Protein AF-Q1T6Y1-F1 (afdb_monomer_lite)

Organism: Streptococcus criceti (NCBI:txid1333)

Foldseek 3Di:
DDDPPPVPDPPVVVPVLVVLLVVLVVCCVPPPDPCVVPPPCCVVDPDHPSRVSSLVVVCVVVVNPDPVVSVVVVVVDPPD

Radius of gyration: 15.44 Å; chains: 1; bounding box: 31×26×47 Å

Structure (mmCIF, N/CA/C/O backbone):
data_AF-Q1T6Y1-F1
#
_entry.id   AF-Q1T6Y1-F1
#
loop_
_atom_site.group_PDB
_atom_site.id
_atom_site.type_symbol
_atom_site.label_atom_id
_atom_site.label_alt_id
_atom_site.label_comp_id
_atom_site.label_asym_id
_atom_site.label_entity_id
_atom_site.label_seq_id
_atom_site.pdbx_PDB_ins_code
_atom_site.Cartn_x
_atom_site.Cartn_y
_atom_site.Cartn_z
_atom_site.occupancy
_atom_site.B_iso_or_equiv
_atom_site.auth_seq_id
_atom_site.auth_comp_id
_atom_site.auth_asym_id
_atom_site.auth_atom_id
_atom_site.pdbx_PDB_model_num
ATOM 1 N N . MET A 1 1 ? -13.287 15.828 29.577 1.00 36.72 1 MET A N 1
ATOM 2 C CA . MET A 1 1 ? -12.419 15.205 28.557 1.00 36.72 1 MET A CA 1
ATOM 3 C C . MET A 1 1 ? -12.953 13.810 28.287 1.00 36.72 1 MET A C 1
ATOM 5 O O . MET A 1 1 ? -12.738 12.915 29.090 1.00 36.72 1 MET A O 1
ATOM 9 N N . SER A 1 2 ? -13.755 13.645 27.239 1.00 40.81 2 SER A N 1
ATOM 10 C CA . SER A 1 2 ? -14.291 12.342 26.847 1.00 40.81 2 SER A CA 1
ATOM 11 C C . SER A 1 2 ? -13.199 11.567 26.116 1.00 40.81 2 SER A C 1
ATOM 13 O O . SER A 1 2 ? -12.807 11.917 25.004 1.00 40.81 2 SER A O 1
ATOM 15 N N . HIS A 1 3 ? -12.684 10.527 26.768 1.00 48.31 3 HIS A N 1
ATOM 16 C CA . HIS A 1 3 ? -11.890 9.497 26.117 1.00 48.31 3 HIS A CA 1
ATOM 17 C C . HIS A 1 3 ? -12.725 8.945 24.963 1.00 48.31 3 HIS A C 1
ATOM 19 O O . HIS A 1 3 ? -13.758 8.318 25.190 1.00 48.31 3 HIS A O 1
ATOM 25 N N . LEU A 1 4 ? -12.305 9.229 23.729 1.00 45.62 4 LEU A N 1
ATOM 26 C CA . LEU A 1 4 ? -12.795 8.557 22.535 1.00 45.62 4 LEU A CA 1
ATOM 27 C C . LEU A 1 4 ? -12.451 7.073 22.689 1.00 45.62 4 LEU A C 1
ATOM 29 O O . LEU A 1 4 ? -11.408 6.611 22.234 1.00 45.62 4 LEU A O 1
ATOM 33 N N . GLN A 1 5 ? -13.318 6.333 23.375 1.00 45.66 5 GLN A N 1
ATOM 34 C CA . GLN A 1 5 ? -13.364 4.883 23.328 1.00 45.66 5 GLN A CA 1
ATOM 35 C C . GLN A 1 5 ? -13.826 4.505 21.921 1.00 45.66 5 GLN A C 1
ATOM 37 O O . GLN A 1 5 ? -14.977 4.161 21.673 1.00 45.66 5 GLN A O 1
ATOM 42 N N . TYR A 1 6 ? -12.910 4.622 20.961 1.00 47.25 6 TYR A N 1
ATOM 43 C CA . TYR A 1 6 ? -13.042 4.004 19.655 1.00 47.25 6 TYR A CA 1
ATOM 44 C C . TYR A 1 6 ? -12.765 2.505 19.825 1.00 47.25 6 TYR A C 1
ATOM 46 O O . TYR A 1 6 ? -11.703 1.997 19.482 1.00 47.25 6 TYR A O 1
ATOM 54 N N . THR A 1 7 ? -13.711 1.792 20.428 1.00 50.66 7 THR A N 1
ATOM 55 C CA . THR A 1 7 ? -13.655 0.335 20.633 1.00 50.66 7 THR A CA 1
ATOM 56 C C . THR A 1 7 ? -14.440 -0.433 19.569 1.00 50.66 7 THR A C 1
ATOM 58 O O . THR A 1 7 ? -14.538 -1.652 19.632 1.00 50.66 7 THR A O 1
ATOM 61 N N . ALA A 1 8 ? -14.964 0.243 18.543 1.00 46.41 8 ALA A N 1
ATOM 62 C CA . ALA A 1 8 ? -15.906 -0.371 17.611 1.00 46.41 8 ALA A CA 1
ATOM 63 C C . ALA A 1 8 ? -15.280 -1.169 16.448 1.00 46.41 8 ALA A C 1
ATOM 65 O O . ALA A 1 8 ? -16.021 -1.865 15.761 1.00 46.41 8 ALA A O 1
ATOM 66 N N . LYS A 1 9 ? -13.969 -1.077 16.152 1.00 45.97 9 LYS A N 1
ATOM 67 C CA . LYS A 1 9 ? -13.434 -1.645 14.888 1.00 45.97 9 LYS A CA 1
ATOM 68 C C . LYS A 1 9 ? 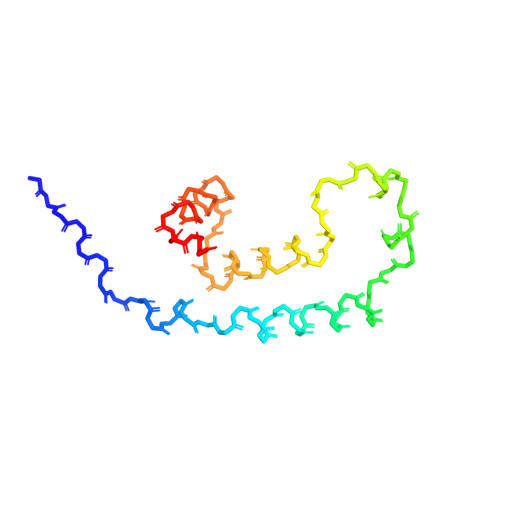-12.023 -2.243 14.910 1.00 45.97 9 LYS A C 1
ATOM 70 O O . LYS A 1 9 ? -11.485 -2.476 13.832 1.00 45.97 9 LYS A O 1
ATOM 75 N N . SER A 1 10 ? -11.401 -2.541 16.054 1.00 48.34 10 SER A N 1
ATOM 76 C CA . SER A 1 10 ? -10.055 -3.158 16.017 1.00 48.34 10 SER A CA 1
ATOM 77 C C . SER A 1 10 ? -10.055 -4.500 15.263 1.00 48.34 10 SER A C 1
ATOM 79 O O . SER A 1 10 ? -9.158 -4.746 14.466 1.00 48.34 10 SER A O 1
ATOM 81 N N . HIS A 1 11 ? -11.111 -5.309 15.402 1.00 49.47 11 HIS A N 1
ATOM 82 C CA . HIS A 1 11 ? -11.261 -6.597 14.710 1.00 49.47 11 HIS A CA 1
ATOM 83 C C . HIS A 1 11 ? -11.576 -6.477 13.208 1.00 49.47 11 HIS A C 1
ATOM 85 O O . HIS A 1 11 ? -11.188 -7.341 12.431 1.00 49.47 11 HIS A O 1
ATOM 91 N N . HIS A 1 12 ? -12.224 -5.392 12.772 1.00 46.75 12 HIS A N 1
ATOM 92 C CA . HIS A 1 12 ? -12.428 -5.110 11.342 1.00 46.75 12 HIS A CA 1
ATOM 93 C C . HIS A 1 12 ? -11.173 -4.509 10.686 1.00 46.75 12 HIS A C 1
ATOM 95 O O . HIS A 1 12 ? -10.962 -4.667 9.488 1.00 46.75 12 HIS A O 1
ATOM 101 N N . LEU A 1 13 ? -10.327 -3.837 11.473 1.00 50.06 13 LEU A N 1
ATOM 102 C CA . LEU A 1 13 ? -9.020 -3.308 11.065 1.00 50.06 13 LEU A CA 1
ATOM 103 C C . LEU A 1 13 ? -7.893 -4.351 11.153 1.00 50.06 13 LEU A C 1
ATOM 105 O O . LEU A 1 13 ? -6.875 -4.191 10.488 1.00 50.06 13 LEU A O 1
ATOM 109 N N . GLN A 1 14 ? -8.109 -5.461 11.869 1.00 51.06 14 GLN A N 1
ATOM 110 C CA . GLN A 1 14 ? -7.372 -6.728 11.723 1.00 51.06 14 GLN A CA 1
ATOM 111 C C . GLN A 1 14 ? -7.668 -7.427 10.383 1.00 51.06 14 GLN A C 1
ATOM 113 O O . GLN A 1 14 ? -7.433 -8.627 10.230 1.00 51.06 14 GLN A O 1
ATOM 118 N N . TRP A 1 15 ? -8.174 -6.696 9.387 1.00 56.81 15 TRP A N 1
ATOM 119 C CA . TRP A 1 15 ? -8.099 -7.128 8.004 1.00 56.81 15 TRP A CA 1
ATOM 120 C C . TRP A 1 15 ? -6.673 -7.595 7.746 1.00 56.81 15 TRP A C 1
ATOM 122 O O . TRP A 1 15 ? -5.710 -6.902 8.078 1.00 56.81 15 TRP A O 1
ATOM 132 N N . ASN A 1 16 ? -6.535 -8.813 7.235 1.00 73.00 16 ASN A N 1
ATOM 133 C CA . ASN A 1 16 ? -5.247 -9.463 7.112 1.00 73.00 16 ASN A CA 1
ATOM 134 C C . ASN A 1 16 ? -4.396 -8.690 6.093 1.00 73.00 16 ASN A C 1
ATOM 136 O O . ASN A 1 16 ? -4.424 -8.976 4.898 1.00 73.00 16 ASN A O 1
ATOM 140 N N . LEU A 1 17 ? -3.654 -7.681 6.559 1.00 77.31 17 LEU A N 1
ATOM 141 C CA . LEU A 1 17 ? -2.844 -6.792 5.727 1.00 77.31 17 LEU A CA 1
ATOM 142 C C . LEU A 1 17 ? -1.864 -7.604 4.872 1.00 77.31 17 LEU A C 1
ATOM 144 O O . LEU A 1 17 ? -1.540 -7.209 3.757 1.00 77.31 17 LEU A O 1
ATOM 148 N N . LYS A 1 18 ? -1.455 -8.787 5.352 1.00 83.75 18 LYS A N 1
ATOM 149 C CA . LYS A 1 18 ? -0.659 -9.745 4.578 1.00 83.75 18 LYS A CA 1
ATOM 150 C C . LYS A 1 18 ? -1.435 -10.307 3.383 1.00 83.75 18 LYS A C 1
ATOM 152 O O . LYS A 1 18 ? -0.874 -10.386 2.295 1.00 83.75 18 LYS A O 1
ATOM 157 N N . GLN A 1 19 ? -2.708 -10.674 3.548 1.00 85.62 19 GLN A N 1
ATOM 158 C CA . GLN A 1 19 ? -3.566 -11.096 2.432 1.00 85.62 19 GLN A CA 1
ATOM 159 C C . GLN A 1 19 ? -3.832 -9.947 1.460 1.00 85.62 19 GLN A C 1
ATOM 161 O O . GLN A 1 19 ? -3.684 -10.148 0.258 1.00 85.62 19 GLN A O 1
ATOM 166 N N . LEU A 1 20 ? -4.150 -8.749 1.963 1.00 86.81 20 LEU A N 1
ATOM 167 C CA . LEU A 1 20 ? -4.340 -7.571 1.113 1.00 86.81 20 LEU A CA 1
ATOM 168 C C . LEU A 1 20 ? -3.071 -7.279 0.307 1.00 86.81 20 LEU A C 1
ATOM 170 O O . LEU A 1 20 ? -3.129 -7.145 -0.907 1.00 86.81 20 LEU A O 1
ATOM 174 N N . SER A 1 21 ? -1.911 -7.281 0.965 1.00 89.44 21 SER A N 1
ATOM 175 C CA . SER A 1 21 ? -0.611 -7.116 0.313 1.00 89.44 21 SER A CA 1
ATOM 176 C C . SER A 1 21 ? -0.369 -8.173 -0.766 1.00 89.44 21 SER A C 1
ATOM 178 O O . SER A 1 21 ? 0.031 -7.831 -1.877 1.00 89.44 21 SER A O 1
ATOM 180 N N . LYS A 1 22 ? -0.698 -9.445 -0.499 1.00 92.06 22 LYS A N 1
ATOM 181 C CA . LYS A 1 22 ? -0.578 -10.531 -1.483 1.00 92.06 22 LYS A CA 1
ATOM 182 C C . LYS A 1 22 ? -1.478 -10.312 -2.705 1.00 92.06 22 LYS A C 1
ATOM 184 O O . LYS A 1 22 ? -1.018 -10.491 -3.830 1.00 92.06 22 LYS A O 1
ATOM 189 N N . ILE A 1 23 ? -2.728 -9.899 -2.495 1.00 91.31 23 ILE A N 1
ATOM 190 C CA . ILE A 1 23 ? -3.673 -9.595 -3.580 1.00 91.31 23 ILE A CA 1
ATOM 191 C C . ILE A 1 23 ? -3.181 -8.386 -4.382 1.00 91.31 23 ILE A C 1
ATOM 193 O O . ILE A 1 23 ? -3.065 -8.473 -5.601 1.00 91.31 23 ILE A O 1
ATOM 197 N N . CYS A 1 24 ? -2.815 -7.289 -3.717 1.00 92.12 24 CYS A N 1
ATOM 198 C CA . CYS A 1 24 ? -2.296 -6.087 -4.371 1.00 92.12 24 CYS A CA 1
ATOM 199 C C . CYS A 1 24 ? -1.015 -6.366 -5.159 1.00 92.12 24 CYS A C 1
ATOM 201 O O . CYS A 1 24 ? -0.841 -5.829 -6.249 1.00 92.12 24 CYS A O 1
ATOM 203 N N . HIS A 1 25 ? -0.131 -7.223 -4.645 1.00 92.94 25 HIS A N 1
ATOM 204 C CA . HIS A 1 25 ? 1.069 -7.646 -5.357 1.00 92.94 25 HIS A CA 1
ATOM 205 C C . HIS A 1 25 ? 0.712 -8.373 -6.657 1.00 92.94 25 HIS A C 1
ATOM 207 O O . HIS A 1 25 ? 1.277 -8.052 -7.702 1.00 92.94 25 HIS A O 1
ATOM 213 N N . GLN A 1 26 ? -0.237 -9.314 -6.604 1.00 94.31 26 GLN A N 1
ATOM 214 C CA . GLN A 1 26 ? -0.694 -10.053 -7.779 1.00 94.31 26 GLN A CA 1
ATOM 215 C C . GLN A 1 26 ? -1.358 -9.119 -8.798 1.00 94.31 26 GLN A C 1
ATOM 217 O O . GLN A 1 26 ? -0.975 -9.110 -9.963 1.00 94.31 26 GLN A O 1
ATOM 222 N N . LEU A 1 27 ? -2.265 -8.246 -8.349 1.00 92.25 27 LEU A N 1
ATOM 223 C CA . LEU A 1 27 ? -2.926 -7.268 -9.216 1.00 92.25 27 LEU A CA 1
ATOM 224 C C . LEU A 1 27 ? -1.924 -6.306 -9.867 1.00 92.25 27 LEU A C 1
ATOM 226 O O . LEU A 1 27 ? -1.991 -6.055 -11.068 1.00 92.25 27 LEU A O 1
ATOM 230 N N . TYR A 1 28 ? -0.958 -5.797 -9.100 1.00 93.38 28 TYR A N 1
ATOM 231 C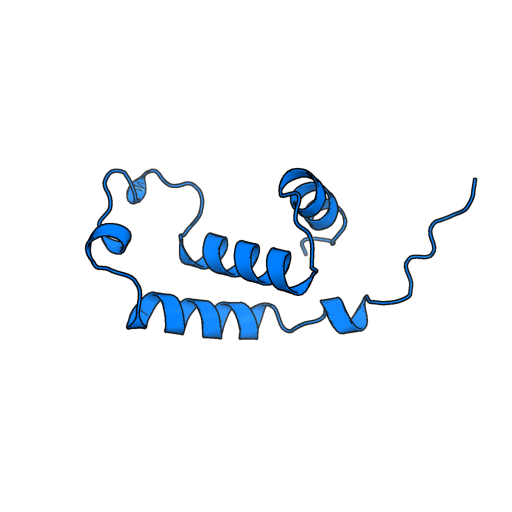 CA . TYR A 1 28 ? 0.097 -4.942 -9.637 1.00 93.38 28 TYR A CA 1
ATOM 232 C C . TYR A 1 28 ? 0.961 -5.692 -10.656 1.00 93.38 28 TYR A C 1
ATOM 234 O O . TYR A 1 28 ? 1.329 -5.147 -11.695 1.00 93.38 28 TYR A O 1
ATOM 242 N N . ARG A 1 29 ? 1.287 -6.960 -10.397 1.00 92.94 29 ARG A N 1
ATOM 243 C CA . ARG A 1 29 ? 2.071 -7.773 -11.326 1.00 92.94 29 ARG A CA 1
ATOM 244 C C . ARG A 1 29 ? 1.331 -7.991 -12.645 1.00 92.94 29 ARG A C 1
ATOM 246 O O . ARG A 1 29 ? 1.948 -7.796 -13.693 1.00 92.94 29 ARG A O 1
ATOM 253 N N . ASP A 1 30 ? 0.056 -8.346 -12.582 1.00 94.69 30 ASP A N 1
ATOM 254 C CA . ASP A 1 30 ? -0.712 -8.792 -13.746 1.00 94.69 30 ASP A CA 1
ATOM 255 C C . ASP A 1 30 ? -1.229 -7.622 -14.590 1.00 94.69 30 ASP A C 1
ATOM 257 O O . ASP A 1 30 ? -1.211 -7.697 -15.816 1.00 94.69 30 ASP A O 1
ATOM 261 N N . TYR A 1 31 ? -1.623 -6.516 -13.952 1.00 93.19 31 TYR A N 1
ATOM 262 C CA . TYR A 1 31 ? -2.337 -5.426 -14.627 1.00 93.19 31 TYR A CA 1
ATOM 263 C C . TYR A 1 31 ? -1.564 -4.108 -14.718 1.00 93.19 31 TYR A C 1
ATOM 265 O O . TYR A 1 31 ? -1.982 -3.220 -15.460 1.00 93.19 31 TYR A O 1
ATOM 273 N N . CYS A 1 32 ? -0.455 -3.928 -13.987 1.00 92.56 32 CYS A N 1
ATOM 274 C CA . CYS A 1 32 ? 0.244 -2.643 -14.020 1.00 92.56 32 CYS A CA 1
ATOM 275 C C . CYS A 1 32 ? 0.877 -2.381 -15.406 1.00 92.56 32 CYS A C 1
ATOM 277 O O . CYS A 1 32 ? 1.671 -3.211 -15.876 1.00 92.56 32 CYS A O 1
ATOM 279 N N . PRO A 1 33 ? 0.580 -1.228 -16.041 1.00 93.31 33 PRO A N 1
ATOM 280 C CA . PRO A 1 33 ? 1.139 -0.862 -17.337 1.00 93.31 33 PRO A CA 1
ATOM 281 C C . PRO A 1 33 ? 2.669 -0.811 -17.328 1.00 93.31 33 PRO A C 1
ATOM 283 O O . PRO A 1 33 ? 3.291 -0.365 -16.360 1.00 93.31 33 PRO A O 1
ATOM 286 N N . TYR A 1 34 ? 3.286 -1.185 -18.451 1.00 91.50 34 TYR A N 1
ATOM 287 C CA . TYR A 1 34 ? 4.746 -1.176 -18.602 1.00 91.50 34 TYR A CA 1
ATOM 288 C C . TYR A 1 34 ? 5.357 0.210 -18.340 1.00 91.50 34 TYR A C 1
ATOM 290 O O . TYR A 1 34 ? 6.372 0.327 -17.656 1.00 91.50 34 TYR A O 1
ATOM 298 N N . SER A 1 35 ? 4.694 1.272 -18.805 1.00 90.38 35 SER A N 1
ATOM 299 C CA . SER A 1 35 ? 5.110 2.661 -18.574 1.00 90.38 35 SER A CA 1
ATOM 300 C C . SER A 1 35 ? 5.200 3.026 -17.091 1.00 90.38 35 SER A C 1
ATOM 302 O O . SER A 1 35 ? 6.036 3.841 -16.710 1.00 90.38 35 SER A O 1
ATOM 304 N N . PHE A 1 36 ? 4.373 2.409 -16.244 1.00 87.75 36 PHE A N 1
ATOM 305 C CA . PHE A 1 36 ? 4.381 2.650 -14.808 1.00 87.75 36 PHE A CA 1
ATOM 306 C C . PHE A 1 36 ? 5.431 1.787 -14.095 1.00 87.75 36 PHE A C 1
ATOM 308 O O . PHE A 1 36 ? 6.165 2.305 -13.252 1.00 87.75 36 PHE A O 1
ATOM 315 N N . LYS A 1 37 ? 5.574 0.512 -14.498 1.00 87.88 37 LYS A N 1
ATOM 316 C CA . LYS A 1 37 ? 6.617 -0.404 -13.994 1.00 87.88 37 LYS A CA 1
ATOM 317 C C . LYS A 1 37 ? 8.038 0.085 -14.278 1.00 87.88 37 LYS A C 1
ATOM 319 O O . LYS A 1 37 ? 8.936 -0.172 -13.485 1.00 87.88 37 LYS A O 1
ATOM 324 N N . HIS A 1 38 ? 8.237 0.787 -15.390 1.00 89.00 38 HIS A N 1
ATOM 325 C CA . HIS A 1 38 ? 9.545 1.277 -15.832 1.00 89.00 38 HIS A CA 1
ATOM 326 C C . HIS A 1 38 ? 9.609 2.804 -15.869 1.00 89.00 38 HIS A C 1
ATOM 328 O O . HIS A 1 38 ? 10.352 3.379 -16.666 1.00 89.00 38 HIS A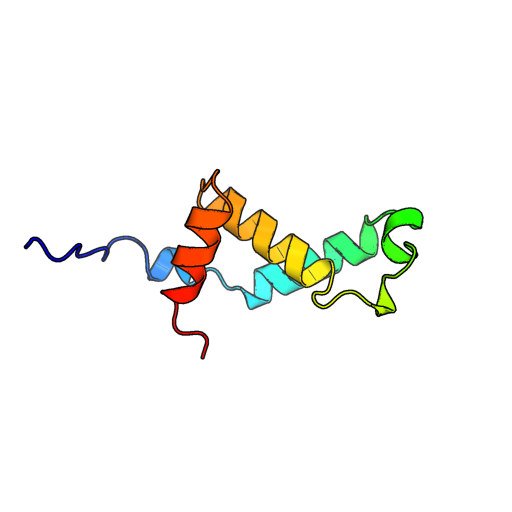 O 1
ATOM 334 N N . ARG A 1 39 ? 8.819 3.477 -15.020 1.00 91.12 39 ARG A N 1
ATOM 335 C CA . ARG A 1 39 ? 8.838 4.938 -14.972 1.00 91.12 39 ARG A CA 1
ATOM 336 C C . ARG A 1 39 ? 10.225 5.455 -14.600 1.00 91.12 39 ARG A C 1
ATOM 338 O O . ARG A 1 39 ? 10.965 4.838 -13.826 1.00 91.12 39 ARG A O 1
ATOM 345 N N . HIS A 1 40 ? 10.540 6.640 -15.107 1.00 92.50 40 HIS A N 1
ATOM 346 C CA . HIS A 1 40 ? 11.770 7.331 -14.755 1.00 92.50 40 HIS A CA 1
ATOM 347 C C . HIS A 1 40 ? 11.855 7.535 -13.232 1.00 92.50 40 HIS A C 1
ATOM 349 O O . HIS A 1 40 ? 10.844 7.799 -12.578 1.00 92.50 40 HIS A O 1
ATOM 355 N N . ASN A 1 41 ? 13.058 7.410 -12.667 1.00 90.75 41 ASN A N 1
ATOM 356 C CA . ASN A 1 41 ? 13.330 7.544 -11.231 1.00 90.75 41 ASN A CA 1
ATOM 357 C C . ASN A 1 41 ? 12.647 6.514 -10.313 1.00 90.75 41 ASN A C 1
ATOM 359 O O . ASN A 1 41 ? 12.589 6.739 -9.104 1.00 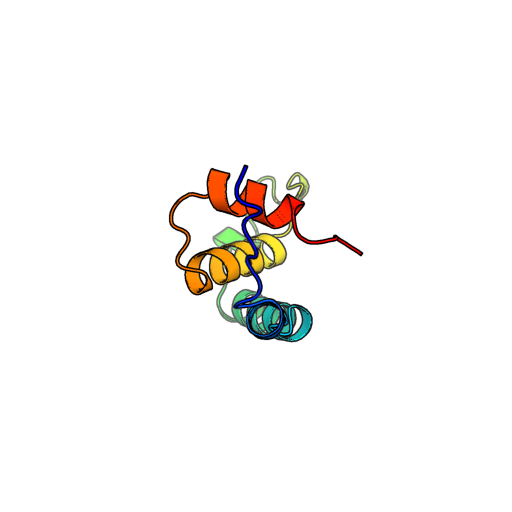90.75 41 ASN A O 1
ATOM 363 N N . ILE A 1 42 ? 12.163 5.375 -10.823 1.00 89.75 42 ILE A N 1
ATOM 364 C CA . ILE A 1 42 ? 11.583 4.335 -9.956 1.00 89.75 42 ILE A CA 1
ATOM 365 C C . ILE A 1 42 ? 12.568 3.858 -8.875 1.00 89.75 42 ILE A C 1
ATOM 367 O O . ILE A 1 42 ? 12.170 3.651 -7.732 1.00 89.75 42 ILE A O 1
ATOM 371 N N . SER A 1 43 ? 13.862 3.791 -9.201 1.00 89.94 43 SER A N 1
ATOM 372 C CA . SER A 1 43 ? 14.943 3.454 -8.265 1.00 89.94 43 SER A CA 1
ATOM 373 C C . SER A 1 43 ? 15.177 4.505 -7.175 1.00 89.94 43 SER A C 1
ATOM 375 O O . SER A 1 43 ? 15.759 4.184 -6.144 1.00 89.94 43 SER A O 1
ATOM 377 N N . LEU A 1 44 ? 14.718 5.745 -7.373 1.00 93.19 44 LEU A N 1
ATOM 378 C CA . LEU A 1 44 ? 14.804 6.824 -6.383 1.00 93.19 44 LEU A CA 1
ATOM 379 C C . LEU A 1 44 ? 13.567 6.881 -5.472 1.00 93.19 44 LEU A C 1
ATOM 381 O O . LEU A 1 44 ? 13.513 7.692 -4.545 1.00 93.19 44 LEU A O 1
ATOM 385 N N . SER A 1 45 ? 12.551 6.051 -5.730 1.00 89.81 45 SER A N 1
ATOM 386 C CA . SER A 1 45 ? 11.333 6.027 -4.927 1.00 89.81 45 SER A CA 1
ATOM 387 C C . SER A 1 45 ? 11.608 5.455 -3.537 1.00 89.81 45 SER A C 1
ATOM 389 O O . SER A 1 45 ? 12.119 4.347 -3.397 1.00 89.81 45 SER A O 1
ATOM 391 N N . LYS A 1 46 ? 11.199 6.178 -2.489 1.00 90.81 46 LYS A N 1
ATOM 392 C CA . LYS A 1 46 ? 11.305 5.709 -1.093 1.00 90.81 46 LYS A CA 1
ATOM 393 C C . LYS A 1 46 ? 10.294 4.617 -0.739 1.00 90.81 46 LYS A C 1
ATOM 395 O O . LYS A 1 46 ? 10.445 3.943 0.272 1.00 90.81 46 LYS A O 1
ATOM 400 N N . VAL A 1 47 ? 9.232 4.492 -1.532 1.00 88.44 47 VAL A N 1
ATOM 401 C CA . VAL A 1 47 ? 8.119 3.566 -1.305 1.00 88.44 47 VAL A CA 1
ATOM 402 C C . VAL A 1 47 ? 7.842 2.817 -2.600 1.00 88.44 47 VAL A C 1
ATOM 404 O O . VAL A 1 47 ? 7.817 3.415 -3.678 1.00 88.44 47 VAL A O 1
ATOM 407 N N . SER A 1 48 ? 7.641 1.504 -2.498 1.00 90.00 48 SER A N 1
ATOM 408 C CA . SER A 1 48 ? 7.276 0.686 -3.653 1.00 90.00 48 SER A CA 1
ATOM 409 C C . SER A 1 48 ? 5.844 0.977 -4.106 1.00 90.00 48 SER A C 1
ATOM 411 O O . SER A 1 48 ? 4.968 1.280 -3.293 1.00 90.00 48 SER A O 1
ATOM 413 N N . ASP A 1 49 ? 5.575 0.811 -5.398 1.00 90.44 49 ASP A N 1
ATOM 414 C CA . ASP A 1 49 ? 4.228 0.999 -5.950 1.00 90.44 49 ASP A CA 1
ATOM 415 C C . ASP A 1 49 ? 3.203 0.052 -5.340 1.00 90.44 49 ASP A C 1
ATOM 417 O O . ASP A 1 49 ? 2.055 0.422 -5.120 1.00 90.44 49 ASP A O 1
ATOM 421 N N . GLN A 1 50 ? 3.640 -1.162 -5.013 1.00 90.38 50 GLN A N 1
ATOM 422 C CA . GLN A 1 50 ? 2.812 -2.164 -4.357 1.00 90.38 50 GLN A CA 1
ATOM 423 C C . GLN A 1 50 ? 2.410 -1.705 -2.955 1.00 90.38 50 GLN A C 1
ATOM 425 O O . GLN A 1 50 ? 1.235 -1.765 -2.602 1.00 90.38 50 GLN A O 1
ATOM 430 N N . SER A 1 51 ? 3.363 -1.193 -2.170 1.00 89.62 51 SER A N 1
ATOM 431 C CA . SER A 1 51 ? 3.081 -0.623 -0.849 1.00 89.62 51 SER A CA 1
ATOM 432 C C . SER A 1 51 ? 2.126 0.565 -0.958 1.00 89.62 51 SER A C 1
ATOM 434 O O . SER A 1 51 ? 1.193 0.678 -0.168 1.00 89.62 51 SER A O 1
ATOM 436 N N . LEU A 1 52 ? 2.320 1.426 -1.960 1.00 90.75 52 LEU A N 1
ATOM 437 C CA . LEU A 1 52 ? 1.458 2.580 -2.192 1.00 90.75 52 LEU A CA 1
ATOM 438 C C . LEU A 1 52 ? 0.033 2.153 -2.580 1.00 90.75 52 LEU A C 1
ATOM 440 O O . LEU A 1 52 ? -0.929 2.689 -2.038 1.00 90.75 52 LEU A O 1
ATOM 444 N N . LEU A 1 53 ? -0.111 1.135 -3.433 1.00 92.00 53 LEU A N 1
ATOM 445 C CA . LEU A 1 53 ? -1.399 0.550 -3.810 1.00 92.00 53 LEU A CA 1
ATOM 446 C C . LEU A 1 53 ? -2.143 -0.036 -2.601 1.00 92.00 53 LEU A C 1
ATOM 448 O O . LEU A 1 53 ? -3.333 0.218 -2.435 1.00 92.00 53 LEU A O 1
ATOM 452 N N . VAL A 1 54 ? -1.445 -0.771 -1.728 1.00 91.12 54 VAL A N 1
ATOM 453 C CA . VAL A 1 54 ? -2.023 -1.298 -0.478 1.00 91.12 54 VAL A CA 1
ATOM 454 C C . VAL A 1 54 ? -2.545 -0.164 0.403 1.00 91.12 54 VAL A C 1
ATOM 456 O O . VAL A 1 54 ? -3.666 -0.251 0.897 1.00 91.12 54 VAL A O 1
ATOM 459 N N . LEU A 1 55 ? -1.766 0.908 0.576 1.00 89.88 55 LEU A N 1
ATOM 460 C CA . LEU A 1 55 ? -2.171 2.060 1.385 1.00 89.88 55 LEU A CA 1
ATOM 461 C C . LEU A 1 55 ? -3.382 2.788 0.791 1.00 89.88 55 LEU A C 1
ATOM 463 O O . LEU A 1 55 ? -4.276 3.175 1.539 1.00 89.88 55 LEU A O 1
ATOM 467 N N . LEU A 1 56 ? -3.436 2.948 -0.534 1.00 91.31 56 LEU A N 1
ATOM 468 C CA . LEU A 1 56 ? -4.565 3.584 -1.217 1.00 91.31 56 LEU A CA 1
ATOM 469 C C . LEU A 1 56 ? -5.854 2.768 -1.080 1.00 91.31 56 LEU A C 1
ATOM 471 O O . LEU A 1 56 ? -6.901 3.339 -0.784 1.00 91.31 56 LEU A O 1
ATOM 475 N N . ILE A 1 57 ? -5.779 1.445 -1.251 1.00 90.38 57 ILE A N 1
ATOM 476 C CA . ILE A 1 57 ? -6.938 0.561 -1.075 1.00 90.38 57 ILE A CA 1
ATOM 477 C C . ILE A 1 57 ? -7.388 0.573 0.382 1.00 90.38 57 ILE A C 1
ATOM 479 O O . ILE A 1 57 ? -8.568 0.764 0.647 1.00 90.38 57 ILE A O 1
ATOM 483 N N . LEU A 1 58 ? -6.457 0.466 1.333 1.00 88.19 58 LEU A N 1
ATOM 484 C CA . LEU A 1 58 ? -6.785 0.548 2.755 1.00 88.19 58 LEU A CA 1
ATOM 485 C C . LEU A 1 58 ? -7.472 1.879 3.096 1.00 88.19 58 LEU A C 1
ATOM 487 O O . LEU A 1 58 ? -8.478 1.895 3.798 1.00 88.19 58 LEU A O 1
ATOM 491 N N . GLN A 1 59 ? -6.968 2.998 2.574 1.00 90.50 59 GLN A N 1
ATOM 492 C CA . GLN A 1 59 ? -7.591 4.305 2.760 1.00 90.50 59 GLN A CA 1
ATOM 493 C C . GLN A 1 59 ? -9.022 4.349 2.185 1.00 90.50 59 GLN A C 1
ATOM 495 O O . GLN A 1 59 ? -9.922 4.896 2.832 1.00 90.50 59 GLN A O 1
ATOM 500 N N . ALA A 1 60 ? -9.228 3.783 0.992 1.00 90.94 60 ALA A N 1
ATOM 501 C CA . ALA A 1 60 ? -10.524 3.735 0.318 1.00 90.94 60 ALA A CA 1
ATOM 502 C C . ALA A 1 60 ? -11.539 2.850 1.060 1.00 90.94 60 ALA A C 1
ATOM 504 O O . ALA A 1 60 ? -12.660 3.295 1.298 1.00 90.94 60 ALA A O 1
ATOM 505 N N . GLU A 1 61 ? -11.130 1.658 1.498 1.00 86.50 61 GLU A N 1
ATOM 506 C CA . GLU A 1 61 ? -11.951 0.723 2.286 1.00 86.50 61 GLU A CA 1
ATOM 507 C C . GLU A 1 61 ? -12.386 1.324 3.628 1.00 86.50 61 GLU A C 1
ATOM 509 O O . GLU A 1 61 ? -13.506 1.119 4.094 1.00 86.50 61 GLU A O 1
ATOM 514 N N . LEU A 1 62 ? -11.529 2.142 4.243 1.00 85.94 62 LEU A N 1
ATOM 515 C CA . LEU A 1 62 ? -11.878 2.879 5.459 1.00 85.94 62 LEU A CA 1
ATOM 516 C C . LEU A 1 62 ? -12.796 4.082 5.200 1.00 85.94 62 LEU A C 1
ATOM 518 O O . LEU A 1 62 ? -13.220 4.742 6.150 1.00 85.94 62 LEU A O 1
ATOM 522 N N . GLY A 1 63 ? -13.099 4.393 3.936 1.00 88.75 63 GLY A N 1
ATOM 523 C CA . GLY A 1 63 ? -13.912 5.541 3.541 1.00 88.75 63 GLY A CA 1
ATOM 524 C C . GLY A 1 63 ? -13.241 6.889 3.821 1.00 88.75 63 GLY A C 1
ATOM 525 O O . GLY A 1 63 ? -13.917 7.919 3.895 1.00 88.75 63 GLY A O 1
ATOM 526 N N . ILE A 1 64 ? -11.915 6.918 4.000 1.00 90.19 64 ILE A N 1
ATOM 527 C CA . ILE A 1 64 ? -11.186 8.130 4.381 1.00 90.19 64 ILE A CA 1
ATOM 528 C C . ILE A 1 64 ? -10.771 8.890 3.124 1.00 90.19 64 ILE A C 1
ATOM 530 O O . ILE A 1 64 ? -9.812 8.549 2.440 1.00 90.19 64 ILE A O 1
ATOM 534 N N . LYS A 1 65 ? -11.441 10.007 2.843 1.00 93.44 65 LYS A N 1
ATOM 535 C CA . LYS A 1 65 ? -11.101 10.845 1.679 1.00 93.44 65 LYS A CA 1
ATOM 536 C C . LYS A 1 65 ? -9.809 11.649 1.866 1.00 93.44 65 LYS A C 1
ATOM 538 O O . LYS A 1 65 ? -9.092 11.910 0.907 1.00 93.44 65 LYS A O 1
ATOM 543 N N . SER A 1 66 ? -9.497 12.056 3.099 1.00 94.19 66 SER A N 1
ATOM 544 C CA . SER A 1 66 ? -8.330 12.897 3.391 1.00 94.19 66 SER A CA 1
ATOM 545 C C . SER A 1 66 ? -7.075 12.063 3.640 1.00 94.19 66 SER A C 1
ATOM 547 O O . SER A 1 66 ? -6.964 11.389 4.664 1.00 94.19 66 SER A O 1
ATOM 549 N N . GLN A 1 67 ? -6.079 12.193 2.761 1.00 91.19 67 GLN A N 1
ATOM 550 C CA . GLN A 1 67 ? -4.792 11.506 2.906 1.00 91.19 67 GLN A CA 1
ATOM 551 C C . GLN A 1 67 ? -4.052 11.916 4.190 1.00 91.19 67 GLN A C 1
ATOM 553 O O . GLN A 1 67 ? -3.476 11.076 4.876 1.00 91.19 67 GLN A O 1
ATOM 558 N N . ARG A 1 68 ? -4.113 13.200 4.579 1.00 92.94 68 ARG A N 1
ATOM 559 C CA . ARG A 1 68 ? -3.514 13.684 5.838 1.00 92.94 68 ARG A CA 1
ATOM 560 C C . ARG A 1 68 ? -4.192 13.060 7.060 1.00 92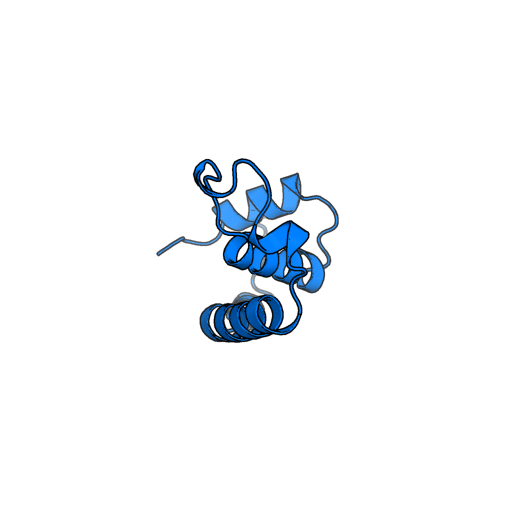.94 68 ARG A C 1
ATOM 562 O O . ARG A 1 68 ? -3.514 12.754 8.038 1.00 92.94 68 ARG A O 1
ATOM 569 N N . HIS A 1 69 ? -5.514 12.891 7.018 1.00 90.88 69 HIS A N 1
ATOM 570 C CA . HIS A 1 69 ? -6.255 12.230 8.090 1.00 90.88 69 HIS A CA 1
ATOM 571 C C . HIS A 1 69 ? -5.895 10.741 8.172 1.00 90.88 69 HIS A C 1
ATOM 573 O O . HIS A 1 69 ? -5.578 10.254 9.253 1.00 90.88 69 HIS A O 1
ATOM 579 N N . PHE A 1 70 ? -5.848 10.051 7.027 1.00 90.12 70 PHE A N 1
ATOM 580 C CA . PHE A 1 70 ? -5.420 8.655 6.941 1.00 90.12 70 PHE A CA 1
ATOM 581 C C . PHE A 1 70 ? -3.998 8.448 7.478 1.00 90.12 70 PHE A C 1
ATOM 583 O O . PHE A 1 70 ? -3.770 7.563 8.297 1.00 90.12 70 PHE A O 1
ATOM 590 N N . TYR A 1 71 ? -3.056 9.316 7.101 1.00 88.75 71 TYR A N 1
ATOM 591 C CA . TYR A 1 71 ? -1.681 9.272 7.595 1.00 88.75 71 TYR A CA 1
ATOM 592 C C . TYR A 1 71 ? -1.608 9.394 9.121 1.00 88.75 71 TYR A C 1
ATOM 594 O O . TYR A 1 71 ? -0.923 8.611 9.770 1.00 88.75 71 TYR A O 1
ATOM 602 N N . ARG A 1 72 ? -2.348 10.339 9.717 1.00 89.25 72 ARG A N 1
ATOM 603 C CA . ARG A 1 72 ? -2.408 10.485 11.181 1.00 89.25 72 ARG A CA 1
ATOM 604 C C . ARG A 1 72 ? -2.978 9.240 11.857 1.00 89.25 72 ARG A C 1
ATOM 606 O O . ARG A 1 72 ? -2.471 8.855 12.899 1.00 89.25 72 ARG A O 1
ATOM 613 N N . LEU A 1 73 ? -3.988 8.609 11.257 1.00 84.94 73 LEU A N 1
ATOM 614 C CA . LEU A 1 73 ? -4.529 7.336 11.736 1.00 84.94 73 LEU A CA 1
ATOM 615 C C . LEU A 1 73 ? -3.505 6.201 11.655 1.00 84.94 73 LEU A C 1
ATOM 617 O O . LEU A 1 73 ? -3.411 5.425 12.595 1.00 84.94 73 LEU A O 1
ATOM 621 N N . CYS A 1 74 ? -2.700 6.135 10.590 1.00 80.69 74 CYS A N 1
ATOM 622 C CA . CYS A 1 74 ? -1.635 5.135 10.458 1.00 80.69 74 CYS A CA 1
ATOM 623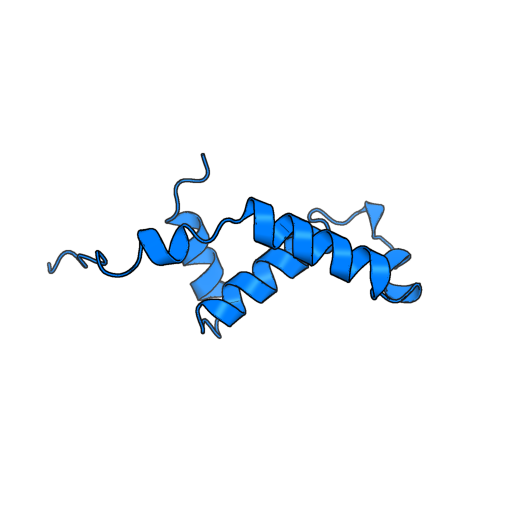 C C . CYS A 1 74 ? -0.632 5.192 11.623 1.00 80.69 74 CYS A C 1
ATOM 625 O O . CYS A 1 74 ? -0.215 4.147 12.103 1.00 80.69 74 CYS A O 1
ATOM 627 N N . HIS A 1 75 ? -0.309 6.391 12.123 1.00 77.50 75 HIS A N 1
ATOM 628 C CA . HIS A 1 75 ? 0.558 6.587 13.300 1.00 77.50 75 HIS A CA 1
ATOM 629 C C . HIS A 1 75 ? -0.065 6.151 14.630 1.00 77.50 75 HIS A C 1
ATOM 631 O O . HIS A 1 75 ? 0.649 6.008 15.617 1.00 77.50 75 HIS A O 1
ATOM 637 N N . LEU A 1 76 ? -1.387 5.976 14.679 1.00 71.50 76 LEU A N 1
ATOM 638 C CA . LEU A 1 76 ? -2.094 5.506 15.873 1.00 71.50 76 LEU A CA 1
ATOM 639 C C . LEU A 1 76 ? -2.153 3.978 15.952 1.00 71.50 76 LEU A C 1
ATOM 641 O O . LEU A 1 76 ? -2.446 3.440 17.019 1.00 71.50 76 LEU A O 1
ATOM 645 N N . PHE A 1 77 ? -1.878 3.275 14.852 1.00 64.81 77 PHE A N 1
ATOM 646 C CA . PHE A 1 77 ? -1.687 1.834 14.898 1.00 64.81 77 PHE A CA 1
ATOM 647 C C . PHE A 1 77 ? -0.259 1.550 15.369 1.00 64.81 77 PHE A C 1
ATOM 649 O O . PHE A 1 77 ? 0.675 2.158 14.844 1.00 64.81 77 PHE A O 1
ATOM 656 N N . PRO A 1 78 ? -0.054 0.643 16.340 1.00 50.72 78 PRO A N 1
ATOM 657 C CA . PRO A 1 78 ? 1.283 0.185 16.660 1.00 50.72 78 PRO A CA 1
ATOM 658 C C . PRO A 1 78 ? 1.827 -0.521 15.418 1.00 50.72 78 PRO A C 1
ATOM 660 O O . PRO A 1 78 ? 1.420 -1.633 15.080 1.00 50.72 78 PRO A O 1
ATOM 663 N N . CYS A 1 79 ? 2.710 0.164 14.700 1.00 48.94 79 CYS A N 1
ATOM 664 C CA . CYS A 1 79 ? 3.632 -0.478 13.784 1.00 48.94 79 CYS A CA 1
ATOM 665 C C . CYS A 1 79 ? 4.495 -1.384 14.666 1.00 48.94 79 CYS A C 1
ATOM 667 O O . CYS A 1 79 ? 5.330 -0.876 15.411 1.00 48.94 79 CYS A O 1
ATOM 669 N N . GLY A 1 80 ? 4.176 -2.681 14.687 1.00 43.44 80 GLY A N 1
ATOM 670 C CA . GLY A 1 80 ? 4.979 -3.686 15.383 1.00 43.44 80 GLY A CA 1
ATOM 671 C C . GLY A 1 80 ? 6.423 -3.687 14.907 1.00 43.44 80 GLY A C 1
ATOM 672 O O . GLY A 1 80 ? 6.642 -3.399 13.707 1.00 43.44 80 GLY A O 1
#

pLDDT: mean 79.55, std 18.12, range [36.72, 94.69]

Secondary structure (DSSP, 8-state):
-------S-HHHH---HHHHHHHHHHHHHHH--HHHHT-TTGGG-SS-HHHHHHHHHHHHHTT---HHHHHHHHTTS---

Sequence (80 aa):
MSHLQYTAKSHHLQWNLKQLSKICHQLYRDYCPYSFKHRHNISLSKVSDQSLLVLLILQAELGIKSQRHFYRLCHLFPCG